Protein AF-A0A341AHL3-F1 (afdb_monomer)

Solvent-accessible surface area (backbone atoms only — not comparable to full-atom values): 4816 Å² total; per-residue (Å²): 135,64,78,90,70,100,68,62,67,65,64,57,67,72,43,96,64,84,61,42,89,82,37,57,51,77,47,74,60,89,84,28,32,36,38,32,31,63,68,45,78,77,25,25,47,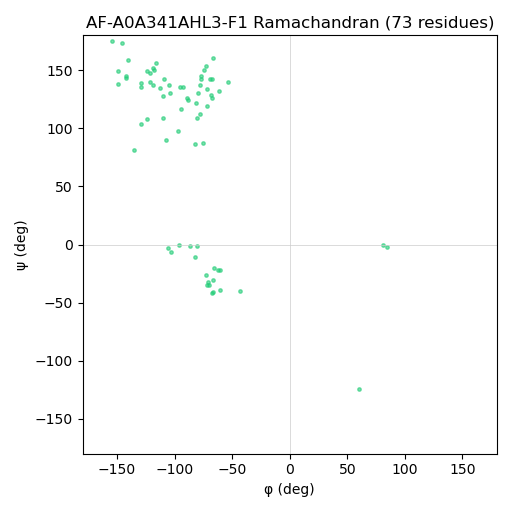30,37,53,78,55,87,91,58,70,66,37,66,40,67,76,90,53,94,68,43,45,48,72,38,75,81,86,81,85,127

Organism: Neophocaena asiaeorientalis asiaeorientalis (NCBI:txid1706337)

Structure (mmCIF, N/CA/C/O backbone):
data_AF-A0A341AHL3-F1
#
_entry.id   AF-A0A341AHL3-F1
#
loop_
_atom_site.group_PDB
_atom_site.id
_atom_site.type_symbol
_atom_site.label_atom_id
_atom_site.label_alt_id
_atom_site.label_comp_id
_atom_site.label_asym_id
_atom_site.label_entity_id
_atom_site.label_seq_id
_atom_site.pdbx_PDB_ins_code
_atom_site.Cartn_x
_atom_site.Cartn_y
_atom_site.Cartn_z
_atom_site.occupancy
_atom_site.B_iso_or_equiv
_atom_site.auth_seq_id
_atom_site.auth_comp_id
_atom_site.auth_asym_id
_atom_site.auth_atom_id
_atom_site.pdbx_PDB_model_num
ATOM 1 N N . SER A 1 1 ? -10.173 4.260 -8.303 1.00 85.88 1 SER A N 1
ATOM 2 C CA . SER A 1 1 ? -9.063 5.238 -8.240 1.00 85.88 1 SER A CA 1
ATOM 3 C C . SER A 1 1 ? -8.490 5.237 -6.835 1.00 85.88 1 SER A C 1
ATOM 5 O O . SER A 1 1 ? -9.183 4.812 -5.918 1.00 85.88 1 SER A O 1
ATOM 7 N N . LEU A 1 2 ? -7.231 5.655 -6.668 1.00 95.75 2 LEU A N 1
ATOM 8 C CA . LEU A 1 2 ? -6.646 5.895 -5.345 1.00 95.75 2 LEU A CA 1
ATOM 9 C C . LEU A 1 2 ? -6.939 7.341 -4.947 1.00 95.75 2 LEU A C 1
ATOM 11 O O . LEU A 1 2 ? -6.625 8.251 -5.709 1.00 95.75 2 LEU A O 1
ATOM 15 N N . GLU A 1 3 ? -7.563 7.541 -3.793 1.00 95.62 3 GLU A N 1
ATOM 16 C CA . GLU A 1 3 ? -8.033 8.851 -3.340 1.00 95.62 3 GLU A CA 1
ATOM 17 C C . GLU A 1 3 ? -7.823 8.993 -1.835 1.00 95.62 3 GLU A C 1
ATOM 19 O O . GLU A 1 3 ? -8.022 8.037 -1.084 1.00 95.62 3 GLU A O 1
ATOM 24 N N . LEU A 1 4 ? -7.468 10.200 -1.393 1.00 95.75 4 LEU A N 1
ATOM 25 C CA . LEU A 1 4 ? -7.486 10.554 0.022 1.00 95.75 4 LEU A CA 1
ATOM 26 C C . LEU A 1 4 ? -8.929 10.814 0.463 1.00 95.75 4 LEU A C 1
ATOM 28 O O . LEU A 1 4 ? -9.726 11.390 -0.281 1.00 95.75 4 LEU A O 1
ATOM 32 N N . ARG A 1 5 ? -9.261 10.397 1.683 1.00 95.31 5 ARG A N 1
ATOM 33 C CA . ARG A 1 5 ? -10.553 10.670 2.318 1.00 95.31 5 ARG A CA 1
ATOM 34 C C . ARG A 1 5 ? -10.309 11.423 3.614 1.00 95.31 5 ARG A C 1
ATOM 36 O O . ARG A 1 5 ? -9.367 11.102 4.331 1.00 95.31 5 ARG A O 1
ATOM 43 N N . ASP A 1 6 ? -11.156 12.408 3.884 1.00 96.00 6 ASP A N 1
ATOM 44 C CA . ASP A 1 6 ? -11.160 13.141 5.148 1.00 96.00 6 ASP A CA 1
ATOM 45 C C . ASP A 1 6 ? -11.791 12.254 6.231 1.00 96.00 6 ASP A C 1
ATOM 47 O O . ASP A 1 6 ? -13.011 12.198 6.383 1.00 96.00 6 ASP A O 1
ATOM 51 N N . GLN A 1 7 ? -10.954 11.432 6.865 1.00 92.81 7 GLN A N 1
ATOM 52 C CA . GLN A 1 7 ? -11.350 10.451 7.869 1.00 92.81 7 GLN A CA 1
ATOM 53 C C . GLN A 1 7 ? -10.213 10.254 8.872 1.00 92.81 7 GLN A C 1
ATOM 55 O O . GLN A 1 7 ? -9.050 10.131 8.484 1.00 92.81 7 GLN A O 1
ATOM 60 N N . ASP A 1 8 ? -10.558 10.167 10.155 1.00 94.88 8 ASP A N 1
ATOM 61 C CA . ASP A 1 8 ? -9.593 9.862 11.207 1.00 94.88 8 ASP A CA 1
ATOM 62 C C . ASP A 1 8 ? -9.151 8.386 11.158 1.00 94.88 8 ASP A C 1
ATOM 64 O O . ASP A 1 8 ? -9.964 7.467 11.011 1.00 94.88 8 ASP A O 1
ATOM 68 N N . ILE A 1 9 ? -7.842 8.148 11.266 1.00 94.88 9 ILE A N 1
ATOM 69 C CA . ILE A 1 9 ? -7.267 6.801 11.178 1.00 94.88 9 ILE A CA 1
ATOM 70 C C . ILE A 1 9 ? -7.585 5.941 12.411 1.00 94.88 9 ILE A C 1
ATOM 72 O O . ILE A 1 9 ? -7.752 4.727 12.279 1.00 94.88 9 ILE A O 1
ATOM 76 N N . LEU A 1 10 ? -7.703 6.543 13.598 1.00 96.06 10 LEU A N 1
ATOM 77 C CA . LEU A 1 10 ? -8.084 5.844 14.824 1.00 96.06 10 LEU A CA 1
ATOM 78 C C . LEU A 1 10 ? -9.563 5.462 14.786 1.00 96.06 10 LEU A C 1
ATOM 80 O O . LEU A 1 10 ? -9.911 4.372 15.238 1.00 96.06 10 LEU A O 1
ATOM 84 N N . ASP A 1 11 ? -10.418 6.286 14.177 1.00 95.06 11 ASP A N 1
ATOM 85 C CA . ASP A 1 11 ? -11.811 5.904 13.918 1.00 95.06 11 ASP A CA 1
ATOM 86 C C . ASP A 1 11 ? -11.899 4.674 13.009 1.00 95.06 11 ASP A C 1
ATOM 88 O O . ASP A 1 11 ? -12.738 3.801 13.227 1.00 95.06 11 ASP A O 1
ATOM 92 N N . LEU A 1 12 ? -11.037 4.576 11.990 1.00 94.19 12 LEU A N 1
ATOM 93 C CA . LEU A 1 12 ? -10.973 3.399 11.117 1.00 94.19 12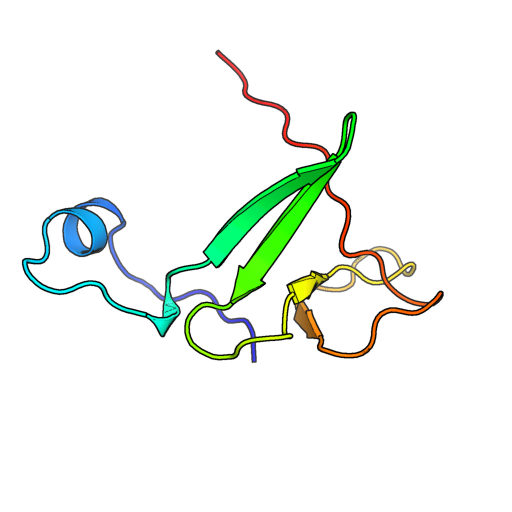 LEU A CA 1
ATOM 94 C C . LEU A 1 12 ? -10.457 2.161 11.860 1.00 94.19 12 LEU A C 1
ATOM 96 O O . LEU A 1 12 ? -11.001 1.074 11.674 1.00 94.19 12 LEU A O 1
ATOM 100 N N . TYR A 1 13 ? -9.437 2.327 12.703 1.00 93.06 13 TYR A N 1
ATOM 101 C CA . TYR A 1 13 ? -8.838 1.246 13.488 1.00 93.06 13 TYR A CA 1
ATOM 102 C C . TYR A 1 13 ? -9.796 0.675 14.543 1.00 93.06 13 TYR A C 1
ATOM 104 O O . TYR A 1 13 ? -9.864 -0.537 14.727 1.00 93.06 13 TYR A O 1
ATOM 112 N N . ASN A 1 14 ? -10.562 1.536 15.217 1.00 94.94 14 ASN A N 1
ATOM 113 C CA . ASN A 1 14 ? -11.454 1.146 16.312 1.00 94.94 14 ASN A CA 1
ATOM 114 C C . ASN A 1 14 ? -12.796 0.556 15.842 1.00 94.94 14 ASN A C 1
ATOM 116 O O . ASN A 1 14 ? -13.634 0.191 16.671 1.00 94.94 1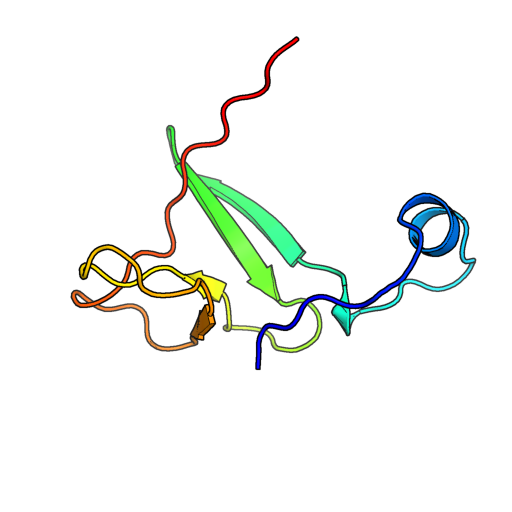4 ASN A O 1
ATOM 120 N N . ARG A 1 15 ? -13.042 0.472 14.528 1.00 94.44 15 ARG A N 1
ATOM 121 C CA . ARG A 1 15 ? -14.276 -0.121 14.005 1.00 94.44 15 ARG A CA 1
ATOM 122 C C . ARG A 1 15 ? -14.312 -1.633 14.252 1.00 94.44 15 ARG A C 1
ATOM 124 O O . ARG A 1 15 ? -13.301 -2.306 14.079 1.00 94.44 15 ARG A O 1
ATOM 131 N N . PRO A 1 16 ? -15.494 -2.192 14.576 1.00 94.50 16 PRO A N 1
ATOM 132 C CA . PRO A 1 16 ? -15.646 -3.634 14.754 1.00 94.50 16 PRO A CA 1
ATOM 133 C C . PRO A 1 16 ? -15.457 -4.405 13.442 1.00 94.50 16 PRO A C 1
ATOM 135 O O . PRO A 1 16 ? -14.998 -5.543 13.457 1.00 94.50 16 PRO A O 1
ATOM 138 N N . GLU A 1 17 ? -15.796 -3.786 12.307 1.00 94.75 17 GLU A N 1
ATOM 139 C CA . GLU A 1 17 ? -15.641 -4.379 10.982 1.00 94.75 17 GLU A CA 1
ATOM 14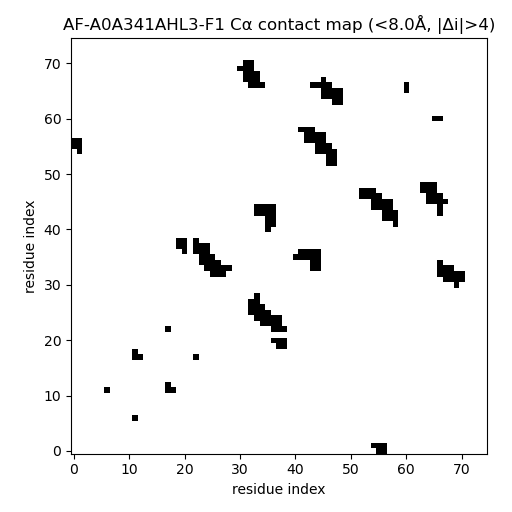0 C C . GLU A 1 17 ? -14.578 -3.641 10.153 1.00 94.75 17 GLU A C 1
ATOM 142 O O . GLU A 1 17 ? -14.595 -2.406 10.082 1.00 94.75 17 GLU A O 1
ATOM 147 N N . PRO A 1 18 ? -13.679 -4.376 9.471 1.00 90.44 18 PRO A N 1
ATOM 148 C CA . PRO A 1 18 ? -12.634 -3.783 8.649 1.00 90.44 18 PRO A CA 1
ATOM 149 C C . PRO A 1 18 ? -13.211 -3.085 7.414 1.00 90.44 18 PRO A C 1
ATOM 151 O O . PRO A 1 18 ? -13.886 -3.693 6.577 1.00 90.44 18 PRO A O 1
ATOM 154 N N . MET A 1 19 ? -12.860 -1.813 7.226 1.00 94.31 19 MET A N 1
ATOM 155 C CA . MET A 1 19 ? -13.241 -1.060 6.032 1.00 94.31 19 MET A CA 1
ATOM 156 C C . MET A 1 19 ? -12.290 -1.358 4.868 1.00 94.31 19 MET A C 1
ATOM 158 O O . MET A 1 19 ? -11.336 -0.622 4.627 1.00 94.31 19 MET A O 1
ATOM 162 N N . LYS A 1 20 ? -12.582 -2.428 4.116 1.00 95.06 20 LYS A N 1
ATOM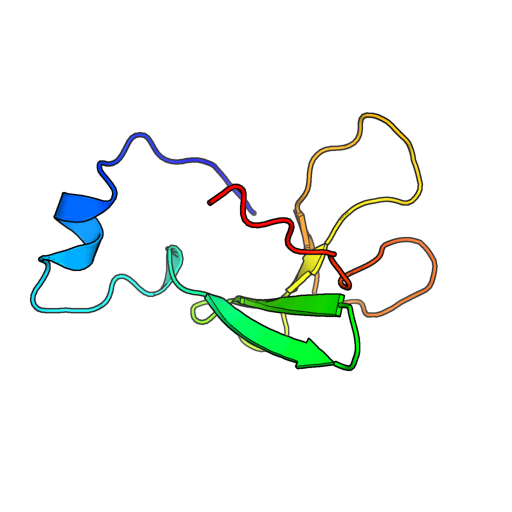 163 C CA . LYS A 1 20 ? -11.746 -2.934 3.004 1.00 95.06 20 LYS A CA 1
ATOM 164 C C . LYS A 1 20 ? -11.166 -1.868 2.054 1.00 95.06 20 LYS A C 1
ATOM 166 O O . LYS A 1 20 ? -10.008 -2.033 1.684 1.00 95.06 20 LYS A O 1
ATOM 171 N N . PRO A 1 21 ? -11.882 -0.792 1.657 1.00 95.88 21 PRO A N 1
ATOM 172 C CA . PRO A 1 21 ? -11.316 0.235 0.773 1.00 95.88 21 PRO A CA 1
ATOM 173 C C . PRO A 1 21 ? -10.079 0.964 1.323 1.00 95.88 21 PRO A C 1
ATOM 175 O O . PRO A 1 21 ? -9.313 1.508 0.537 1.00 95.88 21 PRO A O 1
ATOM 178 N N . PHE A 1 22 ? -9.876 0.962 2.644 1.00 96.31 22 PHE A N 1
ATOM 179 C CA . PHE A 1 22 ? -8.722 1.573 3.313 1.00 96.31 22 PHE A CA 1
ATOM 180 C C . PHE A 1 22 ? -7.594 0.579 3.612 1.00 96.31 22 PHE A C 1
ATOM 182 O O . PHE A 1 22 ? -6.578 0.959 4.189 1.00 96.31 22 PHE A O 1
ATOM 189 N N . LEU A 1 23 ? -7.771 -0.697 3.263 1.00 97.00 23 LEU A N 1
ATOM 190 C CA . LEU A 1 23 ? -6.848 -1.755 3.644 1.00 97.00 23 LEU A CA 1
ATOM 191 C C . LEU A 1 23 ? -5.978 -2.190 2.473 1.00 97.00 23 LEU A C 1
ATOM 193 O O . LEU A 1 23 ? -6.453 -2.418 1.355 1.00 97.00 23 LEU A O 1
ATOM 197 N N . PHE A 1 24 ? -4.699 -2.370 2.790 1.00 98.00 24 PHE A N 1
ATOM 198 C CA . PHE A 1 24 ? -3.693 -2.881 1.880 1.00 98.00 24 PHE A CA 1
ATOM 199 C C . PHE A 1 24 ? -2.937 -4.031 2.537 1.00 98.00 24 PHE A C 1
ATOM 201 O O . PHE A 1 24 ? -2.529 -3.927 3.695 1.00 98.00 24 PHE A O 1
ATOM 208 N N . TYR A 1 25 ? -2.719 -5.114 1.797 1.00 98.06 25 TYR A N 1
ATOM 209 C CA . TYR A 1 25 ? -1.744 -6.123 2.181 1.00 98.06 25 TYR A CA 1
ATOM 210 C C . TYR A 1 25 ? -0.345 -5.552 1.975 1.00 98.06 25 TYR A C 1
ATOM 212 O O . TYR A 1 25 ? 0.035 -5.185 0.861 1.00 98.06 25 TYR A O 1
ATOM 220 N N . HIS A 1 26 ? 0.417 -5.474 3.061 1.00 97.69 26 HIS A N 1
ATOM 221 C CA . HIS A 1 26 ? 1.829 -5.122 3.029 1.00 97.69 26 HIS A CA 1
ATOM 222 C C . HIS A 1 26 ? 2.660 -6.393 2.853 1.00 97.69 26 HIS A C 1
ATOM 224 O O . HIS A 1 26 ? 2.518 -7.349 3.613 1.00 97.69 26 HIS A O 1
ATOM 230 N N . SER A 1 27 ? 3.528 -6.398 1.845 1.00 97.00 27 SER A N 1
ATOM 231 C CA . SER A 1 27 ? 4.517 -7.454 1.632 1.00 97.00 27 SER A CA 1
ATOM 232 C C . SER A 1 27 ? 5.892 -6.830 1.451 1.00 97.00 27 SER A C 1
ATOM 234 O O . SER A 1 27 ? 6.027 -5.805 0.782 1.00 97.00 27 SER A O 1
ATOM 236 N N . GLN A 1 28 ? 6.913 -7.442 2.044 1.00 96.56 28 GLN A N 1
ATOM 237 C CA . GLN A 1 28 ? 8.297 -6.996 1.946 1.00 96.56 28 GLN A CA 1
ATOM 238 C C . GLN A 1 28 ? 9.106 -7.986 1.107 1.00 96.56 28 GLN A C 1
ATOM 240 O O . GLN A 1 28 ? 9.126 -9.184 1.374 1.00 96.56 28 GLN A O 1
ATOM 245 N N . THR A 1 29 ? 9.811 -7.472 0.101 1.00 92.31 29 THR A N 1
ATOM 246 C CA . THR A 1 29 ? 10.779 -8.221 -0.704 1.00 92.31 29 THR A CA 1
ATOM 247 C C . THR A 1 29 ? 12.121 -7.500 -0.643 1.00 92.31 29 THR A C 1
ATOM 249 O O . THR A 1 29 ? 12.296 -6.413 -1.202 1.00 92.31 29 THR A O 1
ATOM 252 N N . GLY A 1 30 ? 13.077 -8.091 0.077 1.00 94.50 30 GLY A N 1
ATOM 253 C CA . GLY A 1 30 ? 14.373 -7.468 0.344 1.00 94.50 30 GLY A CA 1
ATOM 254 C C . GLY A 1 30 ? 14.227 -6.140 1.096 1.00 94.50 30 GLY A C 1
ATOM 255 O O . GLY A 1 30 ? 13.621 -6.086 2.167 1.00 94.50 30 GLY A O 1
ATOM 256 N N . SER A 1 31 ? 14.782 -5.065 0.532 1.00 94.81 31 SER A N 1
ATOM 257 C CA . SER A 1 31 ? 14.712 -3.710 1.100 1.00 94.81 31 SER A CA 1
ATOM 258 C C . SER A 1 31 ? 13.458 -2.928 0.698 1.00 94.81 31 SER A C 1
ATOM 260 O O . SER A 1 31 ? 13.284 -1.794 1.136 1.00 94.81 31 SER A O 1
ATOM 262 N N . THR A 1 32 ? 12.590 -3.511 -0.129 1.00 96.56 32 THR A N 1
ATOM 263 C CA . THR A 1 32 ? 11.406 -2.833 -0.669 1.00 96.56 32 THR A CA 1
ATOM 264 C C . THR A 1 32 ? 10.114 -3.476 -0.197 1.00 96.56 32 THR A C 1
ATOM 266 O O . THR A 1 32 ? 10.076 -4.656 0.146 1.00 96.56 32 THR A O 1
ATOM 269 N N . SER A 1 33 ? 9.047 -2.689 -0.201 1.00 97.19 33 SER A N 1
ATOM 270 C CA . SER A 1 33 ? 7.694 -3.073 0.171 1.00 97.19 33 SER A CA 1
ATOM 271 C C . SER A 1 33 ? 6.719 -2.839 -0.974 1.00 97.19 33 SER A C 1
ATOM 273 O O . SER A 1 33 ? 6.864 -1.886 -1.738 1.00 97.19 33 SER A O 1
ATOM 275 N N . THR A 1 34 ? 5.702 -3.687 -1.052 1.00 97.00 34 THR A N 1
ATOM 276 C CA . THR A 1 34 ? 4.551 -3.548 -1.945 1.00 97.00 34 THR A CA 1
ATOM 277 C C . THR A 1 34 ? 3.272 -3.442 -1.123 1.00 97.00 34 THR A C 1
ATOM 279 O O . THR A 1 34 ? 3.185 -4.017 -0.034 1.00 97.00 34 THR A O 1
ATOM 282 N N . PHE A 1 35 ? 2.264 -2.768 -1.675 1.00 97.69 35 PHE A N 1
ATOM 283 C CA . PHE A 1 35 ? 0.964 -2.571 -1.035 1.00 97.69 35 PHE A CA 1
ATOM 284 C C . PHE A 1 35 ? -0.155 -2.966 -1.999 1.00 97.69 35 PHE A C 1
ATOM 286 O O . PHE A 1 35 ? -0.454 -2.223 -2.935 1.00 97.69 35 PHE A O 1
ATOM 293 N N . GLU A 1 36 ? -0.751 -4.136 -1.789 1.00 97.94 36 GLU A N 1
ATOM 294 C CA . GLU A 1 36 ? -1.857 -4.654 -2.603 1.00 97.94 36 GLU A CA 1
ATOM 295 C C . GLU A 1 36 ? -3.205 -4.272 -1.988 1.00 97.94 36 GLU A C 1
ATOM 297 O O . GLU A 1 36 ? -3.395 -4.409 -0.786 1.00 97.94 36 GLU A O 1
ATOM 302 N N . SER A 1 37 ? -4.163 -3.813 -2.786 1.00 98.25 37 SER A N 1
ATOM 303 C CA . SER A 1 37 ? -5.500 -3.463 -2.314 1.00 98.25 37 SER A CA 1
ATOM 304 C C . SER A 1 37 ? -6.285 -4.698 -1.868 1.00 98.25 37 SER A C 1
ATOM 306 O O . SER A 1 37 ? -6.487 -5.634 -2.638 1.00 98.25 37 SER A O 1
ATOM 308 N N . VAL A 1 38 ? -6.839 -4.655 -0.653 1.00 97.75 38 VAL A N 1
ATOM 309 C CA . VAL A 1 38 ? -7.769 -5.694 -0.171 1.00 97.75 38 VAL A CA 1
ATOM 310 C C . VAL A 1 38 ? -9.113 -5.617 -0.903 1.00 97.75 38 VAL A C 1
ATOM 312 O O . VAL A 1 38 ? -9.759 -6.636 -1.147 1.00 97.75 38 VAL A O 1
ATOM 315 N N . ALA A 1 39 ? -9.563 -4.407 -1.250 1.00 97.19 39 ALA A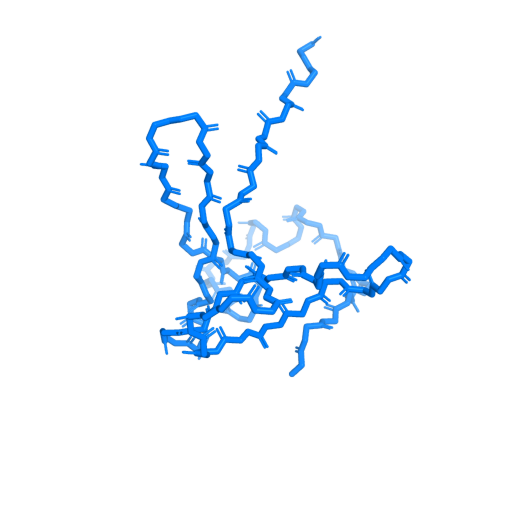 N 1
ATOM 316 C CA . ALA A 1 39 ? -10.819 -4.198 -1.968 1.00 97.19 39 ALA A CA 1
ATOM 317 C C . ALA A 1 39 ? -10.740 -4.616 -3.447 1.00 97.19 39 ALA A C 1
ATOM 319 O O . ALA A 1 39 ? -11.764 -4.973 -4.029 1.00 97.19 39 ALA A O 1
ATOM 320 N N . PHE A 1 40 ? -9.541 -4.596 -4.037 1.00 96.69 40 PHE A N 1
ATOM 321 C CA . PHE A 1 40 ? -9.297 -4.938 -5.437 1.00 96.69 40 PHE A CA 1
ATOM 322 C C . PHE A 1 40 ? -8.055 -5.841 -5.558 1.00 96.69 40 PHE A C 1
ATOM 324 O O . PHE A 1 40 ? -6.974 -5.343 -5.872 1.00 96.69 40 PHE A O 1
ATOM 331 N N . PRO A 1 41 ? -8.184 -7.160 -5.323 1.00 96.44 41 PRO A N 1
ATOM 332 C CA . PRO A 1 41 ? -7.062 -8.091 -5.434 1.00 96.44 41 PRO A CA 1
ATOM 333 C C . PRO A 1 41 ? -6.354 -8.000 -6.792 1.00 96.44 41 PRO A C 1
ATOM 335 O O . PRO A 1 41 ? -6.996 -7.838 -7.834 1.00 96.44 41 PRO A O 1
ATOM 338 N N . GLY A 1 42 ? -5.026 -8.085 -6.778 1.00 96.06 42 GLY A N 1
ATOM 339 C CA . GLY A 1 42 ? -4.154 -7.881 -7.934 1.00 96.06 42 GLY A CA 1
ATOM 340 C C . GLY A 1 42 ? -3.862 -6.416 -8.274 1.00 96.06 42 GLY A C 1
ATOM 341 O O . GLY A 1 42 ? -3.123 -6.165 -9.224 1.00 96.06 42 GLY A O 1
ATOM 342 N N . TRP A 1 43 ? -4.411 -5.448 -7.532 1.00 96.94 43 TRP A N 1
ATOM 343 C CA . TRP A 1 43 ? -4.115 -4.026 -7.716 1.00 96.94 43 TRP A CA 1
ATOM 344 C C . TRP A 1 43 ? -3.177 -3.511 -6.634 1.00 96.94 43 TRP A C 1
ATOM 346 O O . TRP A 1 43 ? -3.442 -3.669 -5.448 1.00 96.94 43 TRP A O 1
ATOM 356 N N . PHE A 1 44 ? -2.119 -2.819 -7.039 1.00 96.62 44 PHE A N 1
ATOM 357 C CA . PHE A 1 44 ? -1.064 -2.334 -6.155 1.00 96.62 44 PHE A CA 1
ATOM 358 C C . PHE A 1 44 ? -0.985 -0.815 -6.174 1.00 96.62 44 PHE A C 1
ATOM 360 O O . PHE A 1 44 ? -1.249 -0.197 -7.209 1.00 96.62 44 PHE A O 1
ATOM 367 N N . ILE A 1 45 ? -0.565 -0.218 -5.056 1.00 97.38 45 ILE A N 1
ATOM 368 C CA . ILE A 1 45 ? -0.071 1.162 -5.068 1.00 97.38 45 ILE A CA 1
ATOM 369 C C . ILE A 1 45 ? 1.156 1.209 -5.981 1.00 97.38 45 ILE A C 1
ATOM 371 O O . ILE A 1 45 ? 2.047 0.365 -5.878 1.00 97.38 45 ILE A O 1
ATOM 375 N N . ALA A 1 46 ? 1.190 2.191 -6.874 1.00 95.88 46 ALA A N 1
ATOM 376 C CA . ALA A 1 46 ? 2.275 2.406 -7.811 1.00 95.88 46 ALA A CA 1
ATOM 377 C C . ALA A 1 46 ? 2.587 3.891 -7.999 1.00 95.88 46 ALA A C 1
ATOM 379 O O . ALA A 1 46 ? 1.748 4.763 -7.754 1.00 95.88 46 ALA A O 1
ATOM 380 N N . SER A 1 47 ? 3.802 4.165 -8.466 1.00 94.38 47 SER A N 1
ATOM 381 C CA . SER A 1 47 ? 4.248 5.488 -8.899 1.00 94.38 47 SER A CA 1
ATOM 382 C C . SER A 1 47 ? 4.761 5.449 -10.337 1.00 94.38 47 SER A C 1
ATOM 384 O O . SER A 1 47 ? 5.291 4.437 -10.798 1.00 94.38 47 SER A O 1
ATOM 386 N N . SER A 1 48 ? 4.596 6.561 -11.054 1.00 92.12 48 SER A N 1
ATOM 387 C CA . SER A 1 48 ? 5.151 6.738 -12.400 1.00 92.12 48 SER A CA 1
ATOM 388 C C . SER A 1 48 ? 6.668 6.938 -12.350 1.00 92.12 48 SER A C 1
ATOM 390 O O . SER A 1 48 ? 7.200 7.475 -11.378 1.00 92.12 48 SER A O 1
ATOM 392 N N . SER A 1 49 ? 7.370 6.579 -13.430 1.00 88.25 49 SER A N 1
ATOM 393 C CA . SER A 1 49 ? 8.761 7.006 -13.643 1.00 88.25 49 SER A CA 1
ATOM 394 C C . SER A 1 49 ? 8.903 8.522 -13.840 1.00 88.25 49 SER A C 1
ATOM 396 O O . SER A 1 49 ? 9.995 9.073 -13.688 1.00 88.25 49 SER A O 1
ATOM 398 N N . GLU A 1 50 ? 7.817 9.204 -14.205 1.00 91.12 50 GLU A N 1
ATOM 399 C CA . GLU A 1 50 ? 7.790 10.655 -14.360 1.00 91.12 50 GLU A CA 1
ATOM 400 C C . GLU A 1 50 ? 7.663 11.362 -13.008 1.00 91.12 50 GLU A C 1
ATOM 402 O O . GLU A 1 50 ? 6.780 11.074 -12.197 1.00 91.12 50 GLU A O 1
ATOM 407 N N . LYS A 1 51 ? 8.536 12.346 -12.778 1.00 90.62 51 LYS A N 1
ATOM 408 C CA . LYS A 1 51 ? 8.514 13.154 -11.556 1.00 90.62 51 LYS A CA 1
ATOM 409 C C . LYS A 1 51 ? 7.259 14.026 -11.499 1.00 90.62 51 LYS A C 1
ATOM 411 O O . LYS A 1 51 ? 6.860 14.611 -12.498 1.00 90.62 51 LYS A O 1
ATOM 416 N N . GLY A 1 52 ? 6.701 14.173 -10.298 1.00 92.75 52 GLY A N 1
ATOM 417 C CA . GLY A 1 52 ? 5.548 15.041 -10.035 1.00 92.75 52 GLY A CA 1
ATOM 418 C C . GLY A 1 52 ? 4.186 14.400 -10.308 1.00 92.75 52 GLY A C 1
ATOM 419 O O . GLY A 1 52 ? 3.169 15.034 -10.044 1.00 92.75 52 GLY A O 1
ATOM 420 N N . GLN A 1 53 ? 4.150 13.154 -10.785 1.00 93.94 53 GLN A N 1
ATOM 421 C CA . GLN A 1 53 ? 2.901 12.413 -10.941 1.00 93.94 53 GLN A CA 1
ATOM 422 C C . GLN A 1 53 ? 2.402 11.876 -9.589 1.00 93.94 53 GLN A C 1
ATOM 424 O O . GLN A 1 53 ? 3.217 11.481 -8.748 1.00 93.94 53 GLN A O 1
ATOM 429 N N . PRO A 1 54 ? 1.076 11.834 -9.363 1.00 94.88 54 PRO A N 1
ATOM 430 C CA . PRO A 1 54 ? 0.510 11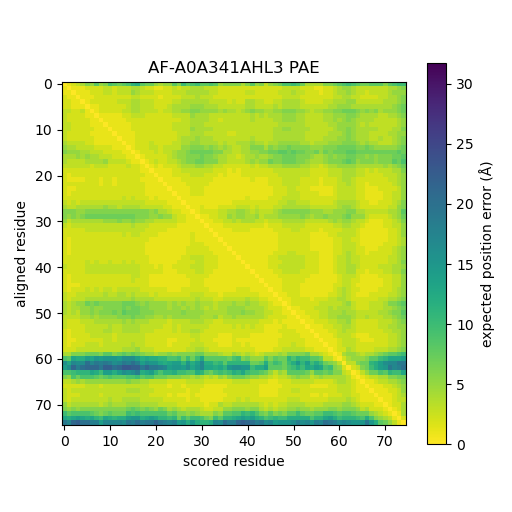.235 -8.161 1.00 94.88 54 PRO A CA 1
ATOM 431 C C . PRO A 1 54 ? 0.754 9.720 -8.125 1.00 94.88 54 PRO A C 1
ATOM 433 O O . PRO A 1 54 ? 0.984 9.080 -9.153 1.00 94.88 54 PRO A O 1
ATOM 436 N N . ILE A 1 55 ? 0.647 9.134 -6.934 1.00 95.38 55 ILE A N 1
ATOM 437 C CA . ILE A 1 55 ? 0.537 7.679 -6.790 1.00 95.38 55 ILE A CA 1
ATOM 438 C C . ILE A 1 55 ? -0.862 7.206 -7.194 1.00 95.38 55 ILE A C 1
ATOM 440 O O . ILE A 1 55 ? -1.848 7.930 -7.051 1.00 95.38 55 ILE A O 1
ATOM 444 N N . PHE A 1 56 ? -0.955 5.978 -7.693 1.00 95.56 56 PHE A N 1
ATOM 445 C CA . PHE A 1 56 ? -2.201 5.406 -8.200 1.00 95.56 56 PHE A CA 1
ATOM 446 C C . PHE A 1 56 ? -2.288 3.903 -7.923 1.00 95.56 56 PHE A C 1
ATOM 448 O O . PHE A 1 56 ? -1.342 3.296 -7.432 1.00 95.56 56 PHE A O 1
ATOM 455 N N . LEU A 1 57 ? -3.444 3.307 -8.227 1.00 96.19 57 LEU A N 1
ATOM 456 C CA . LEU A 1 57 ? -3.631 1.858 -8.223 1.00 96.19 57 LEU A CA 1
ATOM 457 C C . LEU A 1 57 ? -3.434 1.295 -9.630 1.00 96.19 57 LEU A C 1
ATOM 459 O O . LEU A 1 57 ? -3.998 1.828 -10.586 1.00 96.19 57 LEU A O 1
ATOM 463 N N . THR A 1 58 ? -2.706 0.188 -9.751 1.00 94.75 58 THR A N 1
ATOM 464 C CA . THR A 1 58 ? -2.521 -0.522 -11.024 1.00 94.75 58 THR A CA 1
ATOM 465 C C . THR A 1 58 ? -2.510 -2.032 -10.837 1.00 94.75 58 THR A C 1
ATOM 467 O O . THR A 1 58 ? -1.986 -2.534 -9.847 1.00 94.75 58 THR A O 1
ATOM 470 N N . SER A 1 59 ? -3.059 -2.755 -11.808 1.00 93.62 59 SER A N 1
ATOM 471 C CA . SER A 1 59 ? -2.907 -4.209 -11.959 1.00 93.62 59 SER A CA 1
ATOM 472 C C . SER A 1 59 ? -1.916 -4.590 -13.062 1.00 93.62 59 SER A C 1
ATOM 474 O O . SER A 1 59 ? -1.570 -5.757 -13.229 1.00 93.62 59 SER A O 1
ATOM 476 N N . ASN A 1 60 ? -1.427 -3.608 -13.821 1.00 88.69 60 ASN A N 1
ATOM 477 C CA . ASN A 1 60 ? -0.358 -3.822 -14.783 1.00 88.69 60 ASN A CA 1
ATOM 478 C C . ASN A 1 60 ? 0.968 -3.804 -14.013 1.00 88.69 60 ASN A C 1
ATOM 480 O O . ASN A 1 60 ? 1.260 -2.812 -13.362 1.00 88.69 60 ASN A O 1
ATOM 484 N N . LEU A 1 61 ? 1.772 -4.863 -14.058 1.00 75.56 61 LEU A N 1
ATOM 485 C CA . LEU A 1 61 ? 3.086 -4.922 -13.407 1.00 75.56 61 LEU A CA 1
ATOM 486 C C . LEU A 1 61 ? 4.156 -4.841 -14.507 1.00 75.56 61 LEU A C 1
ATOM 488 O O . LEU A 1 61 ? 4.527 -5.852 -15.098 1.00 75.56 61 LEU A O 1
ATOM 492 N N . GLY A 1 62 ? 4.594 -3.626 -14.855 1.00 70.38 62 GLY A N 1
ATOM 493 C CA . GLY A 1 62 ? 5.425 -3.370 -16.038 1.00 70.38 62 GLY A CA 1
ATOM 494 C C . GLY A 1 62 ? 6.300 -2.116 -15.920 1.00 70.38 62 GLY A C 1
ATOM 495 O O . GLY A 1 62 ? 6.212 -1.375 -14.954 1.00 70.38 62 GLY A O 1
ATOM 496 N N . LYS A 1 63 ? 7.166 -1.872 -16.916 1.00 68.31 63 LYS A N 1
ATOM 497 C CA . LYS A 1 63 ? 8.324 -0.951 -16.822 1.00 68.31 63 LYS A CA 1
ATOM 498 C C . LYS A 1 63 ? 8.021 0.535 -16.558 1.00 68.31 63 LYS A C 1
ATOM 500 O O . LYS A 1 63 ? 8.931 1.239 -16.139 1.00 68.31 63 LYS A O 1
ATOM 505 N N . MET A 1 64 ? 6.819 1.031 -16.856 1.00 81.25 64 MET A N 1
ATOM 506 C CA . MET A 1 64 ? 6.523 2.477 -16.783 1.00 81.25 64 MET A CA 1
ATOM 507 C C . MET A 1 64 ? 6.192 2.968 -15.366 1.00 81.25 64 MET A C 1
ATOM 509 O O . MET A 1 64 ? 6.137 4.173 -15.123 1.00 81.25 64 MET A O 1
ATOM 513 N N . HIS A 1 65 ? 5.988 2.051 -14.422 1.00 88.19 65 HIS A N 1
ATOM 514 C CA . HIS A 1 65 ? 5.624 2.372 -13.049 1.00 88.19 65 HIS A CA 1
ATOM 515 C C . HIS A 1 65 ? 6.178 1.324 -12.087 1.00 88.19 65 HIS A C 1
ATOM 517 O O . HIS A 1 65 ? 6.337 0.157 -12.439 1.00 88.19 65 HIS A O 1
ATOM 523 N N . THR A 1 66 ? 6.491 1.741 -10.864 1.00 92.81 66 THR A N 1
ATOM 524 C CA . THR A 1 66 ? 7.023 0.855 -9.821 1.00 92.81 66 THR A CA 1
ATOM 525 C C . THR A 1 66 ? 5.990 0.632 -8.729 1.00 92.81 66 THR A C 1
ATOM 527 O O . THR A 1 66 ? 5.269 1.554 -8.357 1.00 92.81 66 THR A O 1
ATOM 530 N N . THR A 1 67 ? 5.936 -0.591 -8.207 1.00 95.19 67 THR A N 1
ATOM 531 C CA . THR A 1 67 ? 5.163 -0.966 -7.012 1.00 95.19 67 THR A CA 1
ATOM 532 C C . THR A 1 67 ? 6.055 -1.192 -5.789 1.00 95.19 67 THR A C 1
ATOM 534 O O . THR A 1 67 ? 5.549 -1.479 -4.707 1.00 95.19 67 THR A O 1
ATOM 537 N N . ALA A 1 68 ? 7.378 -1.088 -5.957 1.00 94.88 68 ALA A N 1
ATOM 538 C CA . ALA A 1 68 ? 8.369 -1.313 -4.916 1.00 94.88 68 ALA A CA 1
ATOM 539 C C . ALA A 1 68 ? 8.749 0.018 -4.252 1.00 94.88 68 ALA A C 1
ATOM 541 O O . ALA A 1 68 ? 9.310 0.903 -4.902 1.00 94.88 68 ALA A O 1
ATOM 542 N N . PHE A 1 69 ? 8.454 0.139 -2.959 1.00 95.31 69 PHE A N 1
ATOM 543 C CA . PHE A 1 69 ? 8.698 1.332 -2.148 1.00 95.31 69 PHE A CA 1
ATOM 544 C C . PHE A 1 69 ? 9.651 1.023 -0.995 1.00 95.31 69 PHE A C 1
ATOM 546 O O . PHE A 1 69 ? 9.502 0.010 -0.313 1.00 95.31 69 PHE A O 1
ATOM 553 N N . HIS A 1 70 ? 10.601 1.913 -0.729 1.00 95.88 70 HIS A N 1
ATOM 554 C CA . HIS A 1 70 ? 11.326 1.919 0.542 1.00 95.88 70 HIS A CA 1
ATOM 555 C C . HIS A 1 70 ? 10.451 2.561 1.622 1.00 95.88 70 HIS A C 1
ATOM 557 O O . HIS A 1 70 ? 9.790 3.568 1.366 1.00 95.88 70 HIS A O 1
ATOM 563 N N . ILE A 1 71 ? 10.428 1.968 2.816 1.00 93.38 71 ILE A N 1
ATOM 564 C CA . ILE A 1 71 ? 9.728 2.520 3.980 1.00 93.38 71 ILE A CA 1
ATOM 565 C C . ILE A 1 71 ? 10.785 2.988 4.974 1.00 93.38 71 ILE A C 1
ATOM 567 O O . ILE A 1 71 ? 11.432 2.167 5.622 1.00 93.38 71 ILE A O 1
ATOM 571 N N . ASP A 1 72 ? 10.919 4.303 5.113 1.00 91.75 72 ASP A 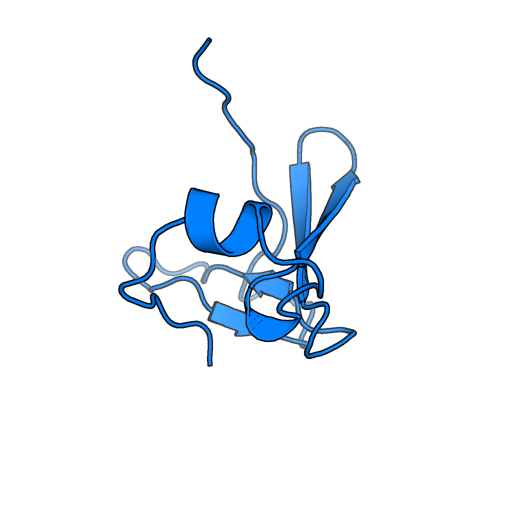N 1
ATOM 572 C CA . ASP A 1 72 ? 11.801 4.916 6.101 1.00 91.75 72 ASP A CA 1
ATOM 573 C C . ASP A 1 72 ? 10.993 5.294 7.345 1.00 91.75 72 ASP A C 1
ATOM 575 O O . ASP A 1 72 ? 10.332 6.335 7.398 1.00 91.75 72 ASP A O 1
ATOM 579 N N . LEU A 1 73 ? 11.038 4.434 8.362 1.00 86.50 73 LEU A N 1
ATOM 580 C CA . LEU A 1 73 ? 10.466 4.740 9.669 1.00 86.50 73 LEU A CA 1
ATOM 581 C C . LEU A 1 73 ? 11.423 5.665 10.423 1.00 86.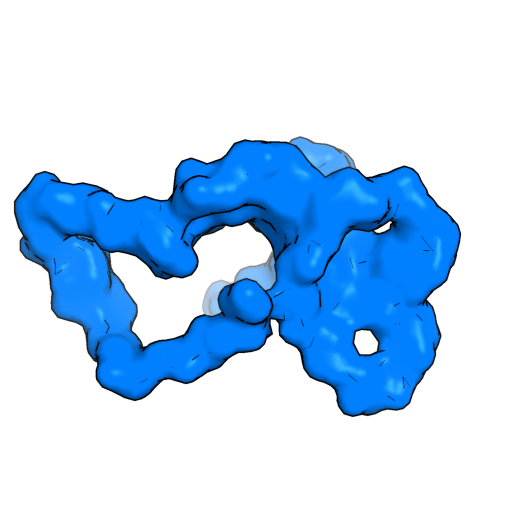50 73 LEU A C 1
ATOM 583 O O . LEU A 1 73 ? 12.521 5.263 10.807 1.00 86.50 73 LEU A O 1
ATOM 587 N N . LYS A 1 74 ? 11.001 6.912 10.640 1.00 83.88 74 LYS A N 1
ATOM 588 C CA . LYS A 1 74 ? 11.668 7.800 11.595 1.00 83.88 74 LYS A CA 1
ATOM 589 C C . LYS A 1 74 ? 11.174 7.430 12.990 1.00 83.88 74 LYS A C 1
ATOM 591 O O . LYS A 1 74 ? 10.001 7.643 13.289 1.00 83.88 74 LYS A O 1
ATOM 596 N N . ILE A 1 75 ? 12.060 6.816 13.770 1.00 66.44 75 ILE A N 1
ATOM 597 C CA . ILE A 1 75 ? 11.862 6.503 15.192 1.00 66.44 75 ILE A CA 1
ATOM 598 C C . ILE A 1 75 ? 12.122 7.766 16.012 1.00 66.44 75 ILE A C 1
ATOM 600 O O . ILE A 1 75 ? 13.087 8.487 15.663 1.00 66.44 75 ILE A O 1
#

Secondary structure (DSSP, 8-state):
--------HHHHHT-SS--GGG-EEEEEETTEEEEEESSSTT-EEEEESSTTPPPEEES--STTEE--B------

Foldseek 3Di:
DDDDDPDDPVVQVPDPDHPQQPAWDWDDDPQWIWTARSVDGLWTFKDAPDPPDDIDIDNDDDDGIDRTHGDDDDD

Nearest PDB structures (foldseek):
  4p0j-assembly2_B  TM=9.428E-01  e=1.258E-04  Homo sapiens
  31bi-assembly1_A  TM=8.670E-01  e=4.813E-03  Homo sapiens
  8rzb-assembly1_A  TM=8.480E-01  e=4.262E-03  Homo sapiens
  8i1b-assembly1_A  TM=7.368E-01  e=1.428E-03  Mus musculus
  8rzb-assembly4_D  TM=8.514E-01  e=1.060E-02  Homo sapiens

pLDDT: mean 93.06, std 6.38, range [66.44, 98.25]

Mean predicted aligned error: 3.66 Å

Radius of gyration: 13.66 Å; Cα contacts (8 Å, |Δi|>4): 103; chains: 1; bounding box: 30×23×33 Å

Sequence (75 aa):
SLELRDQDILDLYNRPEPMKPFLFYHSQTGSTSTFESVAFPGWFIASSSEKGQPIFLTSNLGKMHTTAFHIDLKI

InterPro domains:
  IPR000975 Interleukin-1 family [PF00340] (2-69)
  IPR000975 Interleukin-1 family [PTHR10078] (1-72)
  IPR003297 Interleukin-1 receptor antagonist/Interleukin-36 [PR01360] (1-16)
  IPR003297 Interleukin-1 receptor antagonist/Interleukin-36 [PR01360] (19-39)
  IPR003297 Interleukin-1 receptor antagonist/Interleukin-36 [PR01360] (40-58)
  IPR008996 Cytokine IL1/FGF [SSF50353] (2-71)